Protein AF-A0A536VH44-F1 (afdb_monomer_lite)

Sequence (64 aa):
MPVRLGIPRYTGSLSDVVRSPRYATGVGLLLEGVVQTQRGLVARQGGSLKQIAKRMRQWFQRNF

Secondary structure (DSSP, 8-state):
-----------STTHHHH-SGGGHHHHHHHHHHHHHHHHHHHHHHHHHHHHHHHHHHHHHHHH-

Structure (mmCIF, N/CA/C/O backbone):
data_AF-A0A536VH44-F1
#
_entry.id   AF-A0A536VH44-F1
#
loop_
_atom_site.group_PDB
_atom_site.id
_atom_site.type_symbol
_atom_site.label_atom_id
_atom_site.label_alt_id
_atom_site.label_comp_id
_atom_site.label_asym_id
_atom_site.label_entity_id
_atom_site.label_seq_id
_atom_site.pdbx_PDB_ins_code
_atom_site.Cartn_x
_atom_site.Cartn_y
_atom_site.Cartn_z
_atom_site.occupancy
_atom_site.B_iso_or_equiv
_atom_site.auth_seq_id
_atom_site.auth_comp_id
_atom_site.auth_asym_id
_atom_site.auth_atom_id
_atom_site.pdbx_PDB_model_num
ATOM 1 N N . MET A 1 1 ? 14.226 -25.399 -19.330 1.00 63.62 1 MET A N 1
ATOM 2 C CA . MET A 1 1 ? 13.387 -25.110 -18.142 1.00 63.62 1 MET A CA 1
ATOM 3 C C . MET A 1 1 ? 12.833 -23.687 -18.248 1.00 63.62 1 MET A C 1
ATOM 5 O O . MET A 1 1 ? 13.637 -22.807 -18.529 1.00 63.62 1 MET A O 1
ATOM 9 N N . PRO A 1 2 ? 11.520 -23.430 -18.071 1.00 80.56 2 PRO A N 1
ATOM 10 C CA . PRO A 1 2 ? 10.959 -22.072 -18.088 1.00 80.56 2 PRO A CA 1
ATOM 11 C C . PRO A 1 2 ? 11.053 -21.380 -16.713 1.00 80.56 2 PRO A C 1
ATOM 13 O O . PRO A 1 2 ? 10.726 -21.979 -15.690 1.00 80.56 2 PRO A O 1
ATOM 16 N N . VAL A 1 3 ? 11.461 -20.107 -16.687 1.00 72.50 3 VAL A N 1
ATOM 17 C CA . VAL A 1 3 ? 11.477 -19.256 -15.481 1.00 72.50 3 VAL A CA 1
ATOM 18 C C . VAL A 1 3 ? 10.207 -18.404 -15.448 1.00 72.50 3 VAL A C 1
ATOM 20 O O . VAL A 1 3 ? 9.825 -17.812 -16.456 1.00 72.50 3 VAL A O 1
ATOM 23 N N . ARG A 1 4 ? 9.538 -18.325 -14.290 1.00 79.88 4 ARG A N 1
ATOM 24 C CA . ARG A 1 4 ? 8.384 -17.433 -14.100 1.00 79.88 4 ARG A CA 1
ATOM 25 C C . ARG A 1 4 ? 8.882 -15.999 -13.931 1.00 79.88 4 ARG A C 1
ATOM 27 O O . ARG A 1 4 ? 9.556 -15.691 -12.954 1.00 79.88 4 ARG A O 1
ATOM 34 N N . LEU A 1 5 ? 8.536 -15.124 -14.869 1.00 77.75 5 LEU A N 1
ATOM 35 C CA . LEU A 1 5 ? 8.822 -13.697 -14.758 1.00 77.75 5 LEU A CA 1
ATOM 36 C C . LEU A 1 5 ? 7.762 -13.029 -13.878 1.00 77.75 5 LEU A C 1
ATOM 38 O O . LEU A 1 5 ? 6.572 -13.056 -14.193 1.00 77.75 5 LEU A O 1
ATOM 42 N N . GLY A 1 6 ? 8.196 -12.426 -12.772 1.00 78.44 6 GLY A N 1
ATOM 43 C CA . GLY A 1 6 ? 7.345 -11.572 -11.950 1.00 78.44 6 GLY A CA 1
ATOM 44 C C . GLY A 1 6 ? 7.162 -10.223 -12.632 1.00 78.44 6 GLY A C 1
ATOM 45 O O . GLY A 1 6 ? 8.067 -9.397 -12.601 1.00 78.44 6 GLY A O 1
ATOM 46 N N . ILE A 1 7 ? 6.010 -10.002 -13.263 1.00 82.00 7 ILE A N 1
ATOM 47 C CA . ILE A 1 7 ? 5.622 -8.687 -13.784 1.00 82.00 7 ILE A CA 1
ATOM 48 C C . ILE A 1 7 ? 4.621 -8.035 -12.822 1.00 82.00 7 ILE A C 1
ATOM 50 O O . ILE A 1 7 ? 3.638 -8.680 -12.443 1.00 82.00 7 ILE A O 1
ATOM 54 N N . PRO A 1 8 ? 4.845 -6.778 -12.399 1.00 81.31 8 PRO A N 1
ATOM 55 C CA . PRO A 1 8 ? 3.908 -6.097 -11.519 1.00 81.31 8 PRO A CA 1
ATOM 56 C C . PRO A 1 8 ? 2.590 -5.841 -12.260 1.00 81.31 8 PRO A C 1
ATOM 58 O O . PRO A 1 8 ? 2.569 -5.347 -13.388 1.00 81.31 8 PRO A O 1
ATOM 61 N N . ARG A 1 9 ? 1.469 -6.185 -11.618 1.00 80.31 9 ARG A N 1
ATOM 62 C CA . ARG A 1 9 ? 0.123 -5.880 -12.117 1.00 80.31 9 ARG A CA 1
ATOM 63 C C . ARG A 1 9 ? -0.260 -4.479 -11.653 1.00 80.31 9 ARG A C 1
ATOM 65 O O . ARG A 1 9 ? -0.762 -4.307 -10.549 1.00 80.31 9 ARG A O 1
ATOM 72 N N . TYR A 1 10 ? 0.017 -3.489 -12.494 1.00 82.31 10 TYR A N 1
ATOM 73 C CA . TYR A 1 10 ? -0.329 -2.091 -12.261 1.00 82.31 10 TYR A CA 1
ATOM 74 C C . TYR A 1 10 ? -1.164 -1.573 -13.434 1.00 82.31 10 TYR A C 1
ATOM 76 O O . TYR A 1 10 ? -0.757 -1.710 -14.583 1.00 82.31 10 TYR A O 1
ATOM 84 N N . THR A 1 11 ? -2.333 -1.000 -13.150 1.00 83.19 11 THR A N 1
ATOM 85 C CA . THR A 1 11 ? -3.301 -0.527 -14.160 1.00 83.19 11 THR A CA 1
ATO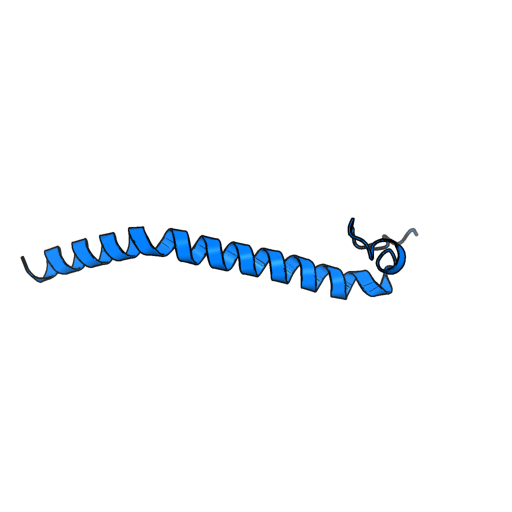M 86 C C . THR A 1 11 ? -3.410 1.000 -14.217 1.00 83.19 11 THR A C 1
ATOM 88 O O . THR A 1 11 ? -4.375 1.525 -14.760 1.00 83.19 11 THR A O 1
ATOM 91 N N . GLY A 1 12 ? -2.461 1.728 -13.619 1.00 84.19 12 GLY A N 1
ATOM 92 C CA . GLY A 1 12 ? -2.438 3.193 -13.641 1.00 84.19 12 GLY A CA 1
ATOM 93 C C . GLY A 1 12 ? -1.749 3.776 -14.878 1.00 84.19 12 GLY A C 1
ATOM 94 O O . GLY A 1 12 ? -1.332 3.056 -15.787 1.00 84.19 12 GLY A O 1
ATOM 95 N N . SER A 1 13 ? -1.571 5.098 -14.878 1.00 85.69 13 SER A N 1
ATOM 96 C CA . SER A 1 13 ? -0.966 5.865 -15.982 1.00 85.69 13 SER A CA 1
ATOM 97 C C . SER A 1 13 ? 0.475 5.463 -16.318 1.00 85.69 13 SER A C 1
ATOM 99 O O . SER A 1 13 ? 0.930 5.682 -17.432 1.00 85.69 13 SER A O 1
ATOM 101 N N . LEU A 1 14 ? 1.187 4.853 -15.368 1.00 84.56 14 LEU A N 1
ATOM 102 C CA . LEU A 1 14 ? 2.568 4.388 -15.528 1.00 84.56 14 LEU A CA 1
ATOM 103 C C . LEU A 1 14 ? 2.685 2.894 -15.889 1.00 84.56 14 LEU A C 1
ATOM 105 O O . LEU A 1 14 ? 3.771 2.319 -15.804 1.00 84.56 14 LEU A O 1
ATOM 109 N N . SER A 1 15 ? 1.573 2.247 -16.249 1.00 84.44 15 SER A N 1
ATOM 110 C CA . SER A 1 15 ? 1.516 0.808 -16.544 1.00 84.44 15 SER A CA 1
ATOM 111 C C . SER A 1 15 ? 2.508 0.372 -17.620 1.00 84.44 15 SER A C 1
ATOM 113 O O . SER A 1 15 ? 3.163 -0.653 -17.436 1.00 84.44 15 SER A O 1
ATOM 115 N N . ASP A 1 16 ? 2.723 1.180 -18.657 1.00 83.19 16 ASP A N 1
ATOM 116 C CA . ASP A 1 16 ? 3.664 0.863 -19.738 1.00 83.19 16 ASP A CA 1
ATOM 117 C C . ASP A 1 16 ? 5.131 0.829 -19.281 1.00 83.19 16 ASP A C 1
ATOM 119 O O . ASP A 1 16 ? 5.897 -0.034 -19.707 1.00 83.19 16 ASP A O 1
ATOM 123 N N . VAL A 1 17 ? 5.526 1.709 -18.356 1.00 83.75 17 VAL A N 1
ATOM 124 C CA . VAL A 1 17 ? 6.903 1.766 -17.822 1.00 83.75 17 VAL A CA 1
ATOM 125 C C . VAL A 1 17 ? 7.136 0.663 -16.793 1.00 83.75 17 VAL A C 1
ATOM 127 O O . VAL A 1 17 ? 8.207 0.058 -16.715 1.00 83.75 17 VAL A O 1
ATOM 130 N N . VAL A 1 18 ? 6.113 0.393 -15.986 1.00 85.12 18 VAL A N 1
ATOM 131 C CA . VAL A 1 18 ? 6.192 -0.516 -14.844 1.00 85.12 18 VAL A CA 1
ATOM 132 C C . VAL A 1 18 ? 6.091 -1.985 -15.273 1.00 85.12 18 VAL A C 1
ATOM 134 O O . VAL A 1 18 ? 6.511 -2.862 -14.521 1.00 85.12 18 VAL A O 1
ATOM 137 N N . ARG A 1 19 ? 5.637 -2.281 -16.500 1.00 84.12 19 ARG A N 1
ATOM 138 C CA . ARG A 1 19 ? 5.509 -3.638 -17.075 1.00 84.12 19 ARG A CA 1
ATOM 139 C C . ARG A 1 19 ? 6.857 -4.293 -17.432 1.00 84.12 19 ARG A C 1
ATOM 141 O O . ARG A 1 19 ? 7.007 -4.936 -18.467 1.00 84.12 19 ARG A O 1
ATOM 148 N N . SER A 1 20 ? 7.844 -4.175 -16.550 1.00 87.12 20 SER A N 1
ATOM 149 C CA . SER A 1 20 ? 9.144 -4.834 -16.634 1.00 87.12 20 SER A CA 1
ATOM 150 C C . SER A 1 20 ? 9.500 -5.481 -15.289 1.00 87.12 20 SER A C 1
ATOM 152 O O . SER A 1 20 ? 9.277 -4.866 -14.241 1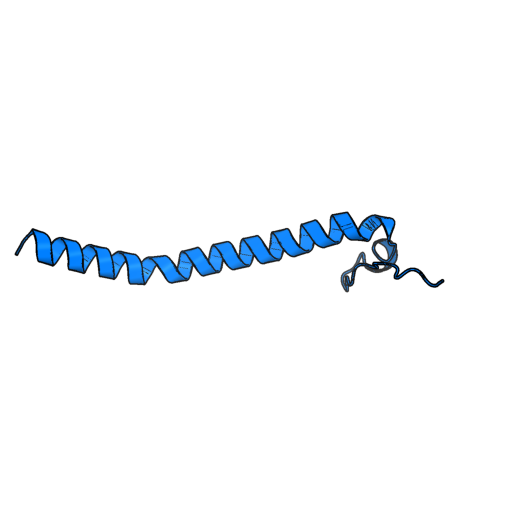.00 87.12 20 SER A O 1
ATOM 154 N N . PRO A 1 21 ? 10.107 -6.686 -15.279 1.00 84.56 21 PRO A N 1
ATOM 155 C CA . PRO A 1 21 ? 10.534 -7.355 -14.048 1.00 84.56 21 PRO A CA 1
ATOM 156 C C . PRO A 1 21 ? 11.468 -6.514 -13.168 1.00 84.56 21 PRO A C 1
ATOM 158 O O . PRO A 1 21 ? 11.473 -6.680 -11.951 1.00 84.56 21 PRO A O 1
ATOM 161 N N . ARG A 1 22 ? 12.218 -5.566 -13.754 1.00 87.00 22 ARG A N 1
ATOM 162 C CA . ARG A 1 22 ? 13.100 -4.645 -13.013 1.00 87.00 22 ARG A CA 1
ATOM 163 C C . ARG A 1 22 ? 12.340 -3.807 -11.977 1.00 87.00 22 ARG A C 1
ATOM 165 O O . ARG A 1 22 ? 12.898 -3.487 -10.933 1.00 87.00 22 ARG A O 1
ATOM 172 N N . TYR A 1 23 ? 11.080 -3.472 -12.250 1.00 88.00 23 TYR A N 1
ATOM 173 C CA . TYR A 1 23 ? 10.247 -2.651 -11.367 1.00 88.00 23 TYR A CA 1
ATOM 174 C C . TYR A 1 23 ? 9.346 -3.478 -10.440 1.00 88.00 23 TYR A C 1
ATOM 176 O O . TYR A 1 23 ? 8.673 -2.908 -9.583 1.00 88.00 23 TYR A O 1
ATOM 184 N N . ALA A 1 24 ? 9.350 -4.812 -10.564 1.00 87.62 24 ALA A N 1
ATOM 185 C CA . ALA A 1 24 ? 8.456 -5.695 -9.818 1.00 87.62 24 ALA A CA 1
ATOM 186 C C . ALA A 1 24 ? 8.605 -5.544 -8.298 1.00 87.62 24 ALA A C 1
ATOM 188 O O . ALA A 1 24 ? 7.607 -5.422 -7.590 1.00 87.62 24 ALA A O 1
ATOM 189 N N . THR A 1 25 ? 9.845 -5.493 -7.806 1.00 89.88 25 THR A N 1
ATOM 190 C CA . THR A 1 25 ? 10.134 -5.398 -6.369 1.00 89.88 25 THR A CA 1
ATOM 191 C C . THR A 1 25 ? 9.684 -4.061 -5.789 1.00 89.88 25 THR A C 1
ATOM 193 O O . THR A 1 25 ? 8.946 -4.036 -4.810 1.00 89.88 25 THR A O 1
ATOM 196 N N . GLY A 1 26 ? 10.084 -2.945 -6.408 1.00 90.50 26 GLY A N 1
ATOM 197 C CA . GLY A 1 26 ? 9.741 -1.609 -5.912 1.00 90.50 26 GLY A CA 1
ATOM 198 C C . GLY A 1 26 ? 8.234 -1.358 -5.919 1.00 90.50 26 GLY A C 1
ATOM 199 O O . GLY A 1 26 ? 7.679 -0.870 -4.939 1.00 90.50 26 GLY A O 1
ATOM 200 N N . VAL A 1 27 ? 7.551 -1.764 -6.990 1.00 91.31 27 VAL A N 1
ATOM 201 C CA . VAL A 1 27 ? 6.095 -1.609 -7.113 1.00 91.31 27 VAL A CA 1
ATOM 202 C C . VAL A 1 27 ? 5.360 -2.511 -6.128 1.00 91.31 27 VAL A C 1
ATOM 204 O O . VAL A 1 27 ? 4.399 -2.064 -5.508 1.00 91.31 27 VAL A O 1
ATOM 207 N N . GLY A 1 28 ? 5.833 -3.743 -5.923 1.00 90.38 28 GLY A N 1
ATOM 208 C CA . GLY A 1 28 ? 5.291 -4.641 -4.904 1.00 90.38 28 GLY A CA 1
ATOM 209 C C . GLY A 1 28 ? 5.388 -4.051 -3.496 1.00 90.38 28 GLY A C 1
ATOM 210 O O . GLY A 1 28 ? 4.395 -4.033 -2.776 1.00 90.38 28 GLY A O 1
ATOM 211 N N . LEU A 1 29 ? 6.547 -3.490 -3.132 1.00 93.12 29 LEU A N 1
ATOM 212 C CA . LEU A 1 29 ? 6.742 -2.840 -1.831 1.00 93.12 29 LEU A CA 1
ATOM 213 C C . LEU A 1 29 ? 5.830 -1.623 -1.642 1.00 93.12 29 LEU A C 1
ATOM 215 O O . LEU A 1 29 ? 5.269 -1.441 -0.564 1.00 93.12 29 LEU A O 1
ATOM 219 N N . LEU A 1 30 ? 5.650 -0.805 -2.682 1.00 91.19 30 LEU A N 1
ATOM 220 C CA . LEU A 1 30 ? 4.748 0.346 -2.622 1.00 91.19 30 LEU A CA 1
ATOM 221 C C . LEU A 1 30 ? 3.289 -0.083 -2.436 1.00 91.19 30 LEU A C 1
ATOM 223 O O . LEU A 1 30 ? 2.596 0.464 -1.579 1.00 91.19 30 LEU A O 1
ATOM 227 N N . LEU A 1 31 ? 2.826 -1.072 -3.205 1.00 89.81 31 LEU A N 1
ATOM 228 C CA . LEU A 1 31 ? 1.464 -1.596 -3.091 1.00 89.81 31 LEU A CA 1
ATOM 229 C C . LEU A 1 31 ? 1.213 -2.204 -1.705 1.00 89.81 31 LEU A C 1
ATOM 231 O O . LEU A 1 31 ? 0.202 -1.889 -1.077 1.00 89.81 31 LEU A O 1
ATOM 235 N N . GLU A 1 32 ? 2.152 -2.999 -1.191 1.00 90.31 32 GLU A N 1
ATOM 236 C CA . GLU A 1 32 ? 2.060 -3.547 0.165 1.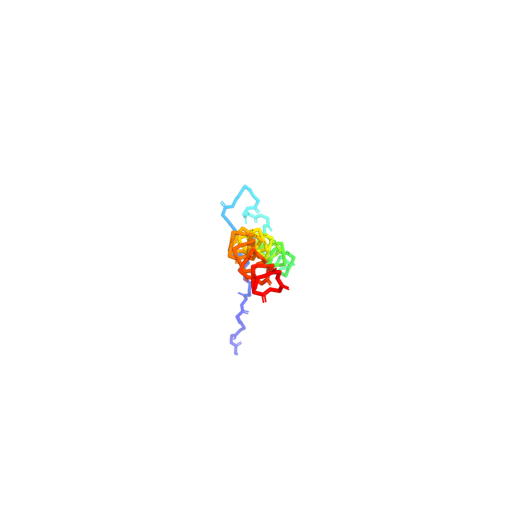00 90.31 32 GLU A CA 1
ATOM 237 C C . GLU A 1 32 ? 2.083 -2.449 1.235 1.00 90.31 32 GLU A C 1
ATOM 239 O O . GLU A 1 32 ? 1.301 -2.509 2.180 1.00 90.31 32 GLU A O 1
ATOM 244 N N . GLY A 1 33 ? 2.891 -1.397 1.072 1.00 90.62 33 GLY A N 1
ATOM 245 C CA . GLY A 1 33 ? 2.905 -0.251 1.987 1.00 90.62 33 GLY A CA 1
ATOM 246 C C . GLY A 1 33 ? 1.558 0.480 2.051 1.00 90.62 33 GLY A C 1
ATOM 247 O O . GLY A 1 33 ? 1.091 0.848 3.137 1.00 90.62 33 GLY A O 1
ATOM 248 N N . VAL A 1 34 ? 0.884 0.636 0.908 1.00 89.69 34 VAL A N 1
ATOM 249 C CA . VAL A 1 34 ? -0.477 1.196 0.842 1.00 89.69 34 VAL A CA 1
ATOM 250 C C . VAL A 1 34 ? -1.468 0.284 1.566 1.00 89.69 34 VAL A C 1
ATOM 252 O O . VAL A 1 34 ? -2.225 0.755 2.421 1.00 89.69 34 VAL A O 1
ATOM 255 N N . VAL A 1 35 ? -1.435 -1.021 1.285 1.00 90.56 35 VAL A N 1
ATOM 256 C CA . VAL A 1 35 ? -2.299 -2.016 1.940 1.00 90.56 35 VAL A CA 1
ATOM 257 C C . VAL A 1 35 ? -2.063 -2.042 3.452 1.00 90.56 35 VAL A C 1
ATOM 259 O O . VAL A 1 35 ? -3.019 -2.051 4.229 1.00 90.56 35 VAL A O 1
ATOM 262 N N . GLN A 1 36 ? -0.809 -2.012 3.897 1.00 90.00 36 GLN A N 1
ATOM 263 C CA . GLN A 1 36 ? -0.445 -2.007 5.311 1.00 90.00 36 GLN A CA 1
ATOM 264 C C . GLN A 1 36 ? -0.926 -0.734 6.012 1.00 90.00 36 GLN A C 1
ATOM 266 O O . GLN A 1 36 ? -1.428 -0.809 7.134 1.00 90.00 36 GLN A O 1
ATOM 271 N N . THR A 1 37 ? -0.839 0.419 5.349 1.00 89.31 37 THR A N 1
ATOM 272 C CA . THR A 1 37 ? -1.347 1.690 5.884 1.00 89.31 37 THR A CA 1
ATOM 273 C C . THR A 1 37 ? -2.865 1.651 6.036 1.00 89.31 37 THR A C 1
ATOM 275 O O . THR A 1 37 ? -3.384 1.981 7.104 1.00 89.31 37 THR A O 1
ATOM 278 N N . GLN A 1 38 ? -3.586 1.175 5.017 1.00 87.62 38 GLN A N 1
ATOM 279 C CA . GLN A 1 38 ? -5.039 0.987 5.088 1.00 87.62 38 GLN A CA 1
ATOM 280 C C . GLN A 1 38 ? -5.425 0.017 6.212 1.00 87.62 38 GLN A C 1
ATOM 282 O O . GLN A 1 38 ? -6.290 0.331 7.029 1.00 87.62 38 GLN A O 1
ATOM 287 N N . ARG A 1 39 ? -4.733 -1.123 6.330 1.00 86.19 39 ARG A N 1
ATOM 288 C CA . ARG A 1 39 ? -4.935 -2.077 7.434 1.00 86.19 39 ARG A CA 1
ATOM 289 C C . ARG A 1 39 ? -4.658 -1.445 8.798 1.00 86.19 39 ARG A C 1
ATOM 291 O O . ARG A 1 39 ? -5.431 -1.659 9.726 1.00 86.19 39 ARG A O 1
ATOM 298 N N . GLY A 1 40 ? -3.598 -0.648 8.930 1.00 82.81 40 GLY A N 1
ATOM 299 C CA . GLY A 1 40 ? -3.267 0.071 10.163 1.00 82.81 40 GLY A CA 1
ATOM 300 C C . GLY A 1 40 ? -4.334 1.094 10.562 1.00 82.81 40 GLY A C 1
ATOM 301 O O . GLY A 1 40 ? -4.669 1.210 11.742 1.00 82.81 40 GLY A O 1
ATOM 302 N N . LEU A 1 41 ? -4.918 1.797 9.588 1.00 74.25 41 LEU A N 1
ATOM 303 C CA . LEU A 1 41 ? -6.040 2.714 9.810 1.00 74.25 41 LEU A CA 1
ATOM 304 C C . LEU A 1 41 ? -7.299 1.966 10.274 1.00 74.25 41 LEU A C 1
ATOM 306 O O . LEU A 1 41 ? -7.909 2.360 11.270 1.00 74.25 41 LEU A O 1
ATOM 310 N N . VAL A 1 42 ? -7.642 0.852 9.623 1.00 72.19 42 VAL A N 1
ATOM 311 C CA . VAL A 1 42 ? -8.781 0.001 10.013 1.00 72.19 42 VAL A CA 1
ATOM 312 C C . VAL A 1 42 ? -8.577 -0.591 11.413 1.00 72.19 42 VAL A C 1
ATOM 314 O O . VAL A 1 42 ? -9.487 -0.556 12.243 1.00 72.19 42 VAL A O 1
ATOM 317 N N . ALA A 1 43 ? -7.369 -1.066 11.725 1.00 72.81 43 ALA A N 1
ATOM 318 C CA . ALA A 1 43 ? -7.032 -1.593 13.045 1.00 72.81 43 ALA A CA 1
ATOM 319 C C . ALA A 1 43 ? -7.171 -0.529 14.151 1.00 72.81 43 ALA A C 1
ATOM 321 O O . ALA A 1 43 ? -7.684 -0.822 15.234 1.00 72.81 43 ALA A O 1
ATOM 322 N N . ARG A 1 44 ? -6.777 0.723 13.876 1.00 67.62 44 ARG A N 1
ATOM 323 C CA . ARG A 1 44 ? -6.967 1.853 14.803 1.00 67.62 44 ARG A CA 1
ATOM 324 C C . ARG A 1 44 ? -8.445 2.177 15.037 1.00 67.62 44 ARG A C 1
ATOM 326 O O . ARG A 1 44 ? -8.827 2.446 16.175 1.00 67.62 44 ARG A O 1
ATOM 333 N N . GLN A 1 45 ? -9.280 2.115 14.001 1.00 64.88 45 GLN A N 1
ATOM 334 C CA . GLN A 1 45 ? -10.719 2.374 14.130 1.00 64.88 45 GLN A CA 1
ATOM 335 C C . GLN A 1 45 ? -11.444 1.275 14.922 1.00 64.88 45 GLN A C 1
ATOM 337 O O . GLN A 1 45 ? -12.224 1.591 15.822 1.00 64.88 45 GLN A O 1
ATOM 342 N N . GLY A 1 46 ? -11.143 -0.003 14.666 1.00 63.09 46 GLY A N 1
ATOM 343 C CA . GLY A 1 46 ? -11.774 -1.128 15.373 1.00 63.09 46 GLY A CA 1
ATOM 344 C C . GLY A 1 46 ? -11.424 -1.211 16.867 1.00 63.09 46 GLY A C 1
ATOM 345 O O . GLY A 1 46 ? -12.215 -1.715 17.667 1.00 63.09 46 GLY A O 1
ATOM 346 N N . GLY A 1 47 ? -10.258 -0.691 17.263 1.00 64.62 47 GLY A N 1
ATOM 347 C CA . GLY A 1 47 ? -9.813 -0.671 18.656 1.00 64.62 47 GLY A CA 1
ATOM 348 C C . GLY A 1 47 ? -10.506 0.387 19.514 1.00 64.62 47 GLY A C 1
ATOM 349 O O . GLY A 1 47 ? -10.822 0.110 20.666 1.00 64.62 47 GLY A O 1
ATOM 350 N N . SER A 1 48 ? -10.788 1.578 18.978 1.00 70.25 48 SER A N 1
ATOM 351 C CA . SER A 1 48 ? -11.127 2.749 19.802 1.00 70.25 48 SER A CA 1
ATOM 352 C C . SER A 1 48 ? -12.385 2.556 20.664 1.00 70.25 48 SER A C 1
ATOM 354 O O . SER A 1 48 ? -12.312 2.639 21.890 1.00 70.25 48 SER A O 1
ATOM 356 N N . LEU A 1 49 ? -13.525 2.190 20.070 1.00 73.50 49 LEU A N 1
ATOM 357 C CA . LEU A 1 49 ? -14.792 2.066 20.810 1.00 73.50 49 LEU A CA 1
ATOM 358 C C . LEU A 1 49 ? -14.794 0.886 21.794 1.00 73.50 49 LEU A C 1
ATOM 360 O O . LEU A 1 49 ? -15.190 1.033 22.951 1.00 73.50 49 LEU A O 1
ATOM 364 N N . LYS A 1 50 ? -14.290 -0.280 21.370 1.00 78.06 50 LYS A N 1
ATOM 365 C CA . LYS A 1 50 ? -14.198 -1.476 22.226 1.00 78.06 50 LYS A CA 1
ATOM 366 C C . LYS A 1 50 ? -13.219 -1.262 23.386 1.00 78.06 50 LYS A C 1
ATOM 368 O O . LYS A 1 50 ? -13.449 -1.753 24.491 1.00 78.06 50 LYS A O 1
ATOM 373 N N . GLN A 1 51 ? -12.143 -0.513 23.157 1.00 79.06 51 GLN A N 1
ATOM 374 C CA . GLN A 1 51 ? -11.132 -0.202 24.165 1.00 79.06 51 GLN A CA 1
ATOM 375 C C . GLN A 1 51 ? -11.610 0.866 25.153 1.00 79.06 51 GLN A C 1
ATOM 377 O O . GLN A 1 51 ? -11.334 0.730 26.345 1.00 79.06 51 GLN A O 1
ATOM 382 N N . ILE A 1 52 ? -12.387 1.858 24.705 1.00 82.25 52 ILE A N 1
ATOM 383 C CA . ILE A 1 52 ? -13.066 2.820 25.589 1.00 82.25 52 ILE A CA 1
ATOM 384 C C . ILE A 1 52 ? -14.094 2.098 26.472 1.00 82.25 52 ILE A C 1
ATOM 386 O O . ILE A 1 52 ? -14.048 2.242 27.693 1.00 82.25 52 ILE A O 1
ATOM 390 N N . ALA A 1 53 ? -14.944 1.241 25.896 1.00 86.19 53 ALA A N 1
ATOM 391 C CA . ALA A 1 53 ? -15.922 0.462 26.661 1.00 86.19 53 ALA A CA 1
ATOM 392 C C . ALA A 1 53 ?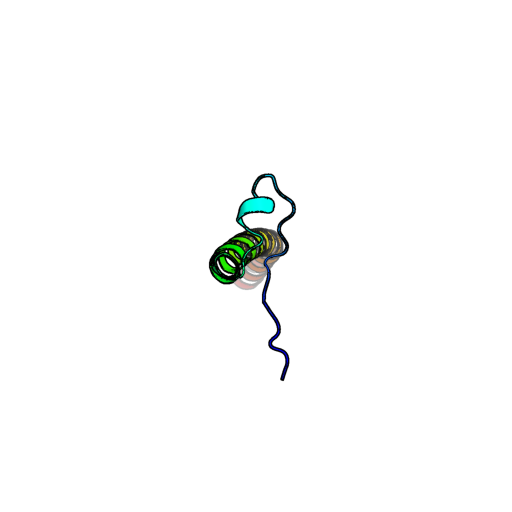 -15.253 -0.476 27.685 1.00 86.19 53 ALA A C 1
ATOM 394 O O . ALA A 1 53 ? -15.693 -0.569 28.833 1.00 86.19 53 ALA A O 1
ATOM 395 N N . LYS A 1 54 ? -14.145 -1.133 27.309 1.00 84.81 54 LYS A N 1
ATOM 396 C CA . LYS A 1 54 ? -13.345 -1.955 28.233 1.00 84.81 54 LYS A CA 1
ATOM 397 C C . LYS A 1 54 ? -12.771 -1.120 29.383 1.00 84.81 54 LYS A C 1
ATOM 399 O O . LYS A 1 54 ? -12.832 -1.561 30.527 1.00 84.81 54 LYS A O 1
ATOM 404 N N . ARG A 1 55 ? -12.256 0.082 29.098 1.00 83.75 55 ARG A N 1
ATOM 405 C CA . ARG A 1 55 ? -11.742 1.010 30.121 1.00 83.75 55 ARG A CA 1
ATOM 406 C C . ARG A 1 55 ? -12.839 1.483 31.074 1.00 83.75 55 ARG A C 1
ATOM 408 O O . ARG A 1 55 ? -12.605 1.469 32.276 1.00 83.75 55 ARG A O 1
ATOM 415 N N . MET A 1 56 ? -14.031 1.824 30.576 1.00 86.31 56 MET A N 1
ATOM 416 C CA . MET A 1 56 ? -15.168 2.197 31.434 1.00 86.31 56 MET A CA 1
ATOM 417 C C . MET A 1 56 ? -15.590 1.045 32.345 1.00 86.31 56 MET A C 1
ATOM 419 O O . MET A 1 56 ? -15.793 1.246 33.539 1.00 86.31 56 MET A O 1
ATOM 423 N N . ARG A 1 57 ? -15.660 -0.178 31.806 1.00 86.00 57 ARG A N 1
ATOM 424 C CA . ARG A 1 57 ? -16.014 -1.369 32.588 1.00 86.00 57 ARG A CA 1
ATOM 425 C C . ARG A 1 57 ? -14.982 -1.665 33.678 1.00 86.00 57 ARG A C 1
ATOM 427 O O . ARG A 1 57 ? -15.353 -2.003 34.794 1.00 86.00 57 ARG A O 1
ATOM 434 N N . GLN A 1 58 ? -13.699 -1.489 33.368 1.00 87.50 58 GLN A N 1
ATOM 435 C CA . GLN A 1 58 ? -12.607 -1.664 34.324 1.00 87.50 58 GLN A CA 1
ATOM 436 C C . GLN A 1 58 ? -12.570 -0.553 35.386 1.00 87.50 58 GLN A C 1
ATOM 438 O O . GLN A 1 58 ? -12.280 -0.839 36.542 1.00 87.50 58 GLN A O 1
ATOM 443 N N . TRP A 1 59 ? -12.891 0.694 35.022 1.00 88.12 59 TRP A N 1
ATOM 444 C CA . TRP A 1 59 ? -13.048 1.795 35.976 1.00 88.12 59 TRP A CA 1
ATOM 445 C C . TRP A 1 59 ? -14.216 1.532 36.931 1.00 88.12 59 TRP A C 1
ATOM 447 O O . TRP A 1 59 ? -14.048 1.695 38.136 1.00 88.12 59 TRP A O 1
ATOM 457 N N . PHE A 1 60 ? -15.350 1.045 36.418 1.00 90.56 60 PHE A N 1
ATOM 458 C CA . PHE A 1 60 ? -16.513 0.713 37.241 1.00 90.56 60 PHE A CA 1
ATOM 459 C C . PHE A 1 60 ? -16.192 -0.400 38.248 1.00 90.56 60 PHE A C 1
ATOM 461 O O . PHE A 1 60 ? -16.392 -0.201 39.434 1.00 90.56 60 PHE A O 1
ATOM 468 N N . GLN A 1 61 ? -15.573 -1.502 37.805 1.00 87.50 61 GLN A N 1
ATOM 469 C CA . GLN A 1 61 ? -15.149 -2.604 38.688 1.00 87.50 61 GLN A CA 1
ATOM 470 C C . GLN A 1 61 ? -14.087 -2.228 39.736 1.00 87.50 61 GLN A C 1
ATOM 472 O O . GLN A 1 61 ? -13.832 -3.004 40.650 1.00 87.50 61 GLN A O 1
ATOM 477 N N . ARG A 1 62 ? -13.370 -1.112 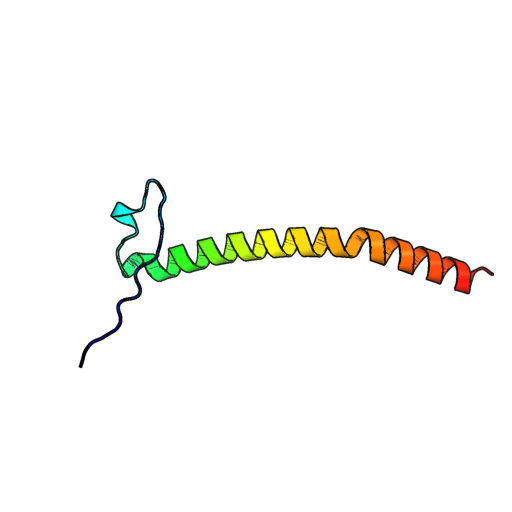39.551 1.00 78.19 62 ARG A N 1
ATOM 478 C CA . ARG A 1 62 ? -12.310 -0.665 40.468 1.00 78.19 62 ARG A CA 1
ATOM 479 C C . ARG A 1 62 ? -12.818 0.365 41.484 1.00 78.19 62 ARG A C 1
ATOM 481 O O . ARG A 1 62 ? -12.178 0.515 42.517 1.00 78.19 62 ARG A O 1
ATOM 488 N N . ASN A 1 63 ? -13.889 1.100 41.168 1.00 74.00 63 ASN A N 1
ATOM 489 C CA . ASN A 1 63 ? -14.403 2.212 41.982 1.00 74.00 63 ASN A CA 1
ATOM 490 C C . ASN A 1 63 ? -15.732 1.901 42.694 1.00 74.00 63 ASN A C 1
ATOM 492 O O . ASN A 1 63 ? -16.086 2.635 43.613 1.00 74.00 63 ASN A O 1
ATOM 496 N N . PHE A 1 64 ? -16.447 0.855 42.281 1.00 66.31 64 PHE A N 1
ATOM 497 C CA . PHE A 1 64 ? -17.647 0.319 42.926 1.00 66.31 64 PHE A CA 1
ATOM 498 C C . PHE A 1 64 ? -17.438 -1.167 43.210 1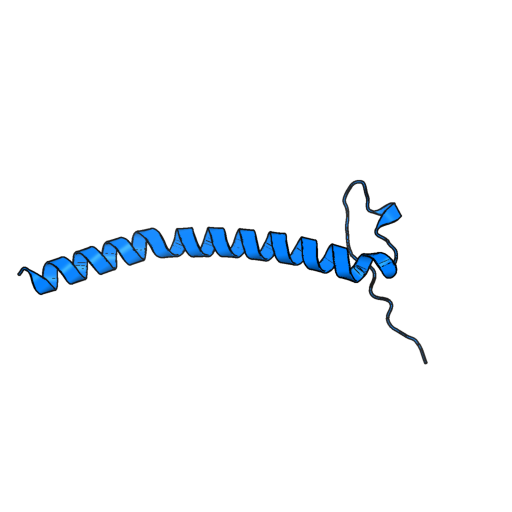.00 66.31 64 PHE A C 1
ATOM 500 O O . PHE A 1 64 ? -17.867 -1.611 44.296 1.00 66.31 64 PHE A O 1
#

Foldseek 3Di:
DDDDQQQDDDDDPCNVVSRHSVNNVVVVVVVVVVVVVVVVVVVVVVCPPVVVVVVVVVVVVVPD

Radius of gyration: 22.09 Å; chains: 1; bounding box: 31×31×63 Å

pLDDT: mean 82.29, std 7.74, range [63.09, 93.12]